Protein AF-A0AAV1D8I4-F1 (afdb_monomer_lite)

Organism: NCBI:txid529605

Secondary structure (DSSP, 8-state):
---HHHHHHHHHHHHHHHHHHHHHHHHHHHHHHHHHHHHTT-HHHHHH--HHHHHHHHHHHHHHHHHHHHHHH-TTTT--S----PPPPP------------------PPPPPP-----------

Sequence (125 aa):
MADKGFEAHQAKIAEVQAMLEKVNKEIREMEVTLMLLECIGNEDKINSLSDADWNDVIDLAQKQMLELRRNVANPNLQDSEEADQPPPPGEGVDPGLAPALADGEKVKVPAETVVDGDDAPTKSG

Foldseek 3Di:
DDDPPVVVVVVVVVVVVVVVVVVVVVVLLVVLVVLVVVCVVPVVSVVPDDPVSVVSNVVSVVVVVVVVVVCVVPVPPPDDPDDPDDDPDDDDDDPDDDDDPDDDPDPDDDDDDDDDDDDDDDDDD

pLDDT: mean 71.44, std 23.15, range [35.84, 96.94]

Radius of gyration: 30.52 Å; chains: 1; bounding box: 73×44×85 Å

Structure (mmCIF, N/CA/C/O backbone):
data_AF-A0AAV1D8I4-F1
#
_entry.id   AF-A0AAV1D8I4-F1
#
loop_
_atom_site.group_PDB
_atom_site.id
_atom_site.type_symbol
_atom_site.label_atom_id
_atom_site.label_alt_id
_atom_site.label_comp_id
_atom_site.label_asym_id
_atom_site.label_entity_id
_atom_site.label_seq_id
_atom_site.pdbx_PDB_ins_code
_atom_site.Cartn_x
_atom_site.Cartn_y
_atom_site.Cartn_z
_atom_site.occupancy
_atom_site.B_iso_or_equiv
_atom_site.auth_seq_id
_atom_site.auth_comp_id
_atom_site.auth_asym_id
_atom_site.auth_atom_id
_atom_site.pdbx_PDB_model_num
ATOM 1 N N . MET A 1 1 ? -29.744 -1.140 36.479 1.00 54.41 1 MET A N 1
ATOM 2 C CA . MET A 1 1 ? -28.281 -1.336 36.416 1.00 54.41 1 MET A CA 1
ATOM 3 C C . MET A 1 1 ? -27.982 -1.773 34.997 1.00 54.41 1 MET A C 1
ATOM 5 O O . MET A 1 1 ? -28.280 -2.910 34.669 1.00 54.41 1 MET A O 1
ATOM 9 N N . ALA A 1 2 ? -27.575 -0.848 34.128 1.00 55.91 2 ALA A N 1
ATOM 10 C CA . ALA A 1 2 ? -27.336 -1.162 32.723 1.00 55.91 2 ALA A CA 1
ATOM 11 C C . ALA A 1 2 ? -26.007 -1.927 32.585 1.00 55.91 2 ALA A C 1
ATOM 13 O O . ALA A 1 2 ? -24.954 -1.433 32.979 1.00 55.91 2 ALA A O 1
ATOM 14 N N . ASP A 1 3 ? -26.122 -3.188 32.180 1.00 64.31 3 ASP A N 1
ATOM 15 C CA . ASP A 1 3 ? -25.266 -3.956 31.269 1.00 64.31 3 ASP A CA 1
ATOM 16 C C . ASP A 1 3 ? -23.794 -3.535 31.055 1.00 64.31 3 ASP A C 1
ATOM 18 O O . ASP A 1 3 ? -23.313 -3.404 29.932 1.00 64.31 3 ASP A O 1
ATOM 22 N N . LYS A 1 4 ? -23.005 -3.471 32.135 1.00 67.38 4 LYS A N 1
ATOM 23 C CA . LYS A 1 4 ? -21.529 -3.380 32.049 1.00 67.38 4 LYS A CA 1
ATOM 24 C C . LYS A 1 4 ? -20.897 -4.482 31.182 1.00 67.38 4 LYS A C 1
ATOM 26 O O . LYS A 1 4 ? -19.815 -4.295 30.635 1.00 67.38 4 LYS A O 1
ATOM 31 N N . GLY A 1 5 ? -21.561 -5.637 31.062 1.00 75.06 5 GLY A N 1
ATOM 32 C CA . GLY A 1 5 ? -21.137 -6.715 30.169 1.00 75.06 5 GLY A CA 1
ATOM 33 C C . GLY A 1 5 ? -21.296 -6.354 28.690 1.00 75.06 5 GLY A C 1
ATOM 34 O O . GLY A 1 5 ? -20.391 -6.613 27.903 1.00 75.06 5 GLY A O 1
ATOM 35 N N . PHE A 1 6 ? -22.402 -5.707 28.314 1.00 78.56 6 PHE A N 1
ATOM 36 C CA . PHE A 1 6 ? -22.678 -5.321 26.929 1.00 78.56 6 PHE A CA 1
ATOM 37 C C . PHE A 1 6 ? -21.697 -4.257 26.425 1.00 78.56 6 PHE A C 1
ATOM 39 O O . PHE A 1 6 ? -21.138 -4.418 25.344 1.00 78.56 6 PHE A O 1
ATOM 46 N N . GLU A 1 7 ? -21.407 -3.231 27.233 1.00 83.12 7 GLU A N 1
ATOM 47 C CA . GLU A 1 7 ? -20.417 -2.196 26.888 1.00 83.12 7 GLU A CA 1
ATOM 48 C C . GLU A 1 7 ? -19.009 -2.788 26.710 1.00 83.12 7 GLU A C 1
ATOM 50 O O . GLU A 1 7 ? -18.311 -2.470 25.747 1.00 83.12 7 GLU A O 1
ATOM 55 N N . ALA A 1 8 ? -18.606 -3.718 27.583 1.00 84.06 8 ALA A N 1
ATOM 56 C CA . ALA A 1 8 ? -17.317 -4.398 27.467 1.00 84.06 8 ALA A CA 1
ATOM 57 C C . ALA A 1 8 ? -17.231 -5.299 26.220 1.00 84.06 8 ALA A C 1
ATOM 59 O O . ALA A 1 8 ? -16.176 -5.391 25.591 1.00 84.06 8 ALA A O 1
ATOM 60 N N . HIS A 1 9 ? -18.326 -5.962 25.838 1.00 89.31 9 HIS A N 1
ATOM 61 C CA . HIS A 1 9 ? -18.385 -6.729 24.592 1.00 89.31 9 HIS A CA 1
ATOM 62 C C . HIS A 1 9 ? -18.354 -5.824 23.359 1.00 89.31 9 HIS A C 1
ATOM 64 O O . HIS A 1 9 ? -17.651 -6.135 22.400 1.00 89.31 9 HIS A O 1
ATOM 70 N N . GLN A 1 10 ? -19.051 -4.689 23.395 1.00 91.44 10 GLN A N 1
ATOM 71 C CA . GLN A 1 10 ? -19.045 -3.712 22.313 1.00 91.44 10 GLN A CA 1
ATOM 72 C C . GLN A 1 10 ? -17.646 -3.118 22.091 1.00 91.44 10 GLN A C 1
ATOM 74 O O . GLN A 1 10 ? -17.209 -3.012 20.946 1.00 91.44 10 GLN A O 1
ATOM 79 N N . ALA A 1 11 ? -16.908 -2.826 23.167 1.00 91.19 11 ALA A N 1
ATOM 80 C CA . ALA A 1 11 ? -15.519 -2.374 23.084 1.00 91.19 11 ALA A CA 1
ATOM 81 C C . ALA A 1 11 ? -14.607 -3.414 22.409 1.00 91.19 11 ALA A C 1
ATOM 83 O O . ALA A 1 11 ? -13.844 -3.074 21.508 1.00 91.19 11 ALA A O 1
ATOM 84 N N . LYS A 1 12 ? -14.739 -4.697 22.773 1.00 94.31 12 LYS A N 1
ATOM 85 C CA . LYS A 1 12 ? -13.975 -5.789 22.139 1.00 94.31 12 LYS A CA 1
ATOM 86 C C . LYS A 1 12 ? -14.314 -5.967 20.660 1.00 94.31 12 LYS A C 1
ATOM 88 O O . LYS A 1 12 ? -13.433 -6.263 19.862 1.00 94.31 12 LYS A O 1
ATOM 93 N N . ILE A 1 13 ? -15.582 -5.795 20.281 1.00 95.25 13 ILE A N 1
ATOM 94 C CA . ILE A 1 13 ? -15.995 -5.850 18.872 1.00 95.25 13 ILE A CA 1
ATOM 95 C C . ILE A 1 13 ? -15.328 -4.720 18.082 1.00 95.25 13 ILE A C 1
ATOM 97 O O . ILE A 1 13 ? -14.783 -4.983 17.014 1.00 95.25 13 ILE A O 1
ATOM 101 N N . ALA A 1 14 ? -15.316 -3.497 18.620 1.00 94.25 14 ALA A N 1
ATOM 102 C CA . ALA A 1 14 ? -14.659 -2.361 17.978 1.00 94.25 14 ALA A CA 1
ATOM 103 C C . ALA A 1 14 ? -13.141 -2.575 17.828 1.00 94.25 14 ALA A C 1
ATOM 105 O O . ALA A 1 14 ? -12.573 -2.267 16.784 1.00 94.25 14 ALA A O 1
ATOM 106 N N . GLU A 1 15 ? -12.490 -3.162 18.835 1.00 95.56 15 GLU A N 1
ATOM 107 C CA . GLU A 1 15 ? -11.064 -3.502 18.778 1.00 95.56 15 GLU A CA 1
ATOM 108 C C . GLU A 1 15 ? -10.763 -4.527 17.674 1.00 95.56 15 GLU A C 1
ATOM 110 O O . GLU A 1 15 ? -9.856 -4.330 16.864 1.00 95.56 15 GLU A O 1
ATOM 115 N N . VAL A 1 16 ? -11.561 -5.596 17.582 1.00 96.50 16 VAL A N 1
ATOM 1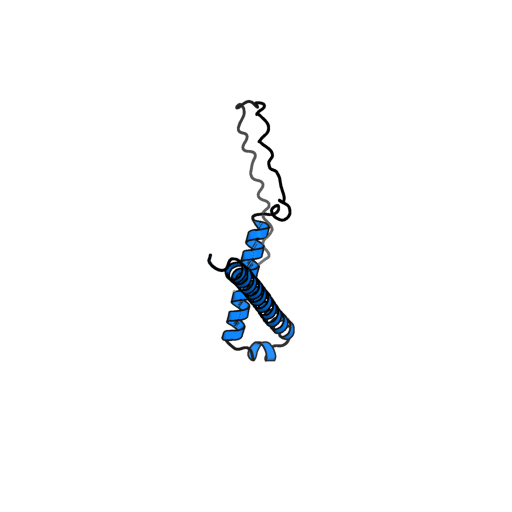16 C CA . VAL A 1 16 ? -11.418 -6.607 16.522 1.00 96.50 16 VAL A CA 1
ATOM 117 C C . VAL A 1 16 ? -11.678 -6.010 15.139 1.00 96.50 16 VAL A C 1
ATOM 119 O O . VAL A 1 16 ? -10.963 -6.341 14.195 1.00 96.50 16 VAL A O 1
ATOM 122 N N . GLN A 1 17 ? -12.652 -5.108 15.008 1.00 95.94 17 GLN A N 1
ATOM 123 C CA . GLN A 1 17 ? -12.911 -4.391 13.757 1.00 95.94 17 GLN A CA 1
ATOM 124 C C . GLN A 1 17 ? -11.719 -3.520 13.349 1.00 95.94 17 GLN A C 1
ATOM 126 O O . GLN A 1 17 ? -11.277 -3.604 12.207 1.00 95.94 17 GLN A O 1
ATOM 131 N N . ALA A 1 18 ? -11.135 -2.769 14.285 1.00 95.88 18 ALA A N 1
ATOM 132 C CA . ALA A 1 18 ? -9.954 -1.953 14.018 1.00 95.88 18 ALA A CA 1
ATOM 133 C C . ALA A 1 18 ? -8.737 -2.806 13.613 1.00 95.88 18 ALA A C 1
ATOM 135 O O . ALA A 1 18 ? -8.003 -2.452 12.689 1.00 95.88 18 ALA A O 1
ATOM 136 N N . MET A 1 19 ? -8.536 -3.960 14.261 1.00 96.94 19 MET A N 1
ATOM 137 C CA . MET A 1 19 ? -7.492 -4.910 13.865 1.00 96.94 19 MET A CA 1
ATOM 138 C C . MET A 1 19 ? -7.729 -5.459 12.457 1.00 96.94 19 MET A C 1
ATOM 140 O O . MET A 1 19 ? -6.793 -5.528 11.664 1.00 96.94 19 MET A O 1
ATOM 144 N N . LEU A 1 20 ? -8.972 -5.812 12.124 1.00 96.50 20 LEU A N 1
ATOM 145 C CA . LEU A 1 20 ? -9.326 -6.311 10.799 1.00 96.50 20 LEU A CA 1
ATOM 146 C C . LEU A 1 20 ? -9.096 -5.251 9.714 1.00 96.50 20 LEU A C 1
ATOM 148 O O . LEU A 1 20 ? -8.533 -5.561 8.668 1.00 96.50 20 LEU A O 1
ATOM 152 N N . GLU A 1 21 ? -9.480 -4.000 9.964 1.00 96.12 21 GLU A N 1
ATOM 153 C CA . GLU A 1 21 ? -9.222 -2.882 9.051 1.00 96.12 21 GLU A CA 1
ATOM 154 C C . GLU A 1 21 ? -7.724 -2.661 8.831 1.00 96.12 21 GLU A C 1
ATOM 156 O O . GLU A 1 21 ? -7.285 -2.474 7.694 1.00 96.12 21 GLU A O 1
ATOM 161 N N . LYS A 1 22 ? -6.925 -2.745 9.902 1.00 95.38 22 LYS A N 1
ATOM 162 C CA . LYS A 1 22 ? -5.466 -2.645 9.814 1.00 95.38 22 LYS A CA 1
ATOM 163 C C . LYS A 1 22 ? -4.876 -3.766 8.956 1.00 95.38 22 LYS A C 1
ATOM 165 O O . LYS A 1 22 ? -4.110 -3.480 8.041 1.00 95.38 22 LYS A O 1
ATOM 170 N N . VAL A 1 23 ? -5.261 -5.015 9.213 1.00 96.12 23 VAL A N 1
ATOM 171 C CA . VAL A 1 23 ? -4.770 -6.175 8.452 1.00 96.12 23 VAL A CA 1
ATOM 172 C C . VAL A 1 23 ? -5.191 -6.087 6.984 1.00 96.12 23 VAL A C 1
ATOM 174 O O . VAL A 1 23 ? -4.365 -6.294 6.103 1.00 96.12 23 VAL A O 1
ATOM 177 N N . ASN A 1 24 ? -6.438 -5.711 6.695 1.00 95.12 24 ASN A N 1
ATOM 178 C CA . ASN A 1 24 ? -6.908 -5.536 5.317 1.00 95.12 24 ASN A CA 1
ATOM 179 C C . ASN A 1 24 ? -6.124 -4.451 4.573 1.00 95.12 24 ASN A C 1
ATOM 181 O O . ASN A 1 24 ? -5.829 -4.599 3.388 1.00 95.12 24 ASN A O 1
ATOM 185 N N . LYS A 1 2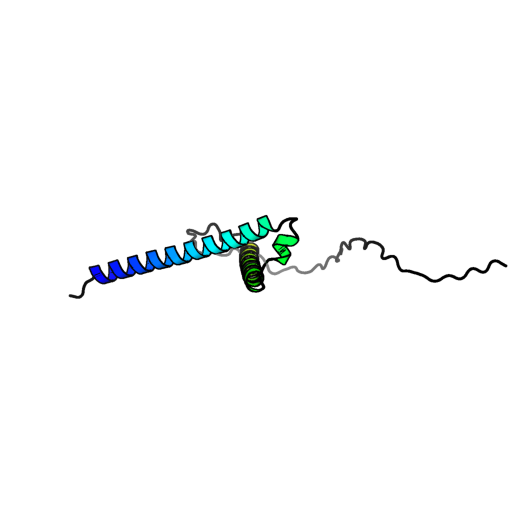5 ? -5.757 -3.368 5.266 1.00 92.25 25 LYS A N 1
ATOM 186 C CA . LYS A 1 25 ? -4.895 -2.334 4.699 1.00 92.25 25 LYS A CA 1
ATOM 187 C C . LYS A 1 25 ? -3.507 -2.885 4.371 1.00 92.25 25 LYS A C 1
ATOM 189 O O . LYS A 1 25 ? -3.029 -2.671 3.265 1.00 92.25 25 LYS A O 1
ATOM 194 N N . GLU A 1 26 ? -2.884 -3.610 5.297 1.00 93.88 26 GLU A N 1
ATOM 195 C CA . GLU A 1 26 ? -1.569 -4.229 5.078 1.00 93.88 26 GLU A CA 1
ATOM 196 C C . GLU A 1 26 ? -1.588 -5.232 3.915 1.00 93.88 26 GLU A C 1
ATOM 198 O O . GLU A 1 26 ? -0.670 -5.235 3.096 1.00 93.88 26 GLU A O 1
ATOM 203 N N . ILE A 1 27 ? -2.657 -6.027 3.789 1.00 95.44 27 ILE A N 1
ATOM 204 C CA . ILE A 1 27 ? -2.857 -6.940 2.655 1.00 95.44 27 ILE A CA 1
ATOM 205 C C . ILE A 1 27 ? -2.880 -6.162 1.339 1.00 95.44 27 ILE A C 1
ATOM 207 O O . ILE A 1 27 ? -2.135 -6.506 0.426 1.00 95.44 27 ILE A O 1
ATOM 211 N N . ARG A 1 28 ? -3.662 -5.080 1.254 1.00 91.88 28 ARG A N 1
ATOM 212 C CA . ARG A 1 28 ? -3.755 -4.279 0.027 1.00 91.88 28 ARG A CA 1
ATOM 213 C C . ARG A 1 28 ? -2.412 -3.663 -0.370 1.00 91.88 28 ARG A C 1
ATOM 215 O O . ARG A 1 28 ? -2.050 -3.658 -1.541 1.00 91.88 28 ARG A O 1
ATOM 222 N N . GLU A 1 29 ? -1.643 -3.173 0.599 1.00 93.75 29 GLU A N 1
ATOM 223 C CA . GLU A 1 29 ? -0.300 -2.633 0.340 1.00 93.75 29 GLU A CA 1
ATOM 224 C C . GLU A 1 29 ? 0.664 -3.719 -0.167 1.00 93.75 29 GLU A C 1
ATOM 226 O O . GLU A 1 29 ? 1.482 -3.471 -1.061 1.00 93.75 29 GLU A O 1
ATOM 231 N N . MET A 1 30 ? 0.536 -4.943 0.354 1.00 94.88 30 MET A N 1
ATOM 232 C CA . MET A 1 30 ? 1.295 -6.101 -0.120 1.00 94.88 30 MET A CA 1
ATOM 233 C C . MET A 1 30 ? 0.906 -6.494 -1.551 1.00 94.88 30 MET A C 1
ATOM 235 O O . MET A 1 30 ? 1.787 -6.751 -2.366 1.00 94.88 30 MET A O 1
ATOM 239 N N . GLU A 1 31 ? -0.388 -6.502 -1.880 1.00 94.56 31 GLU A N 1
ATOM 240 C CA . GLU A 1 31 ? -0.893 -6.801 -3.228 1.00 94.56 31 GLU A CA 1
ATOM 241 C C . GLU A 1 31 ? -0.344 -5.817 -4.269 1.00 94.56 31 GLU A C 1
ATOM 243 O O . GLU A 1 31 ? 0.175 -6.240 -5.303 1.00 94.56 31 GLU A O 1
ATOM 248 N N . VAL A 1 32 ? -0.362 -4.515 -3.967 1.00 93.62 32 VAL A N 1
ATOM 249 C CA . VAL A 1 32 ? 0.221 -3.479 -4.837 1.00 93.62 32 VAL A CA 1
ATOM 250 C C . VAL A 1 32 ? 1.731 -3.682 -5.000 1.00 93.62 32 VAL A C 1
ATOM 252 O O . VAL A 1 32 ? 2.265 -3.567 -6.103 1.00 93.62 32 VAL A O 1
ATOM 255 N N . THR A 1 33 ? 2.437 -4.039 -3.924 1.00 92.88 33 THR A N 1
ATOM 256 C CA . THR A 1 33 ? 3.881 -4.314 -3.984 1.00 92.88 33 THR A CA 1
ATOM 257 C C . THR A 1 33 ? 4.190 -5.532 -4.860 1.00 92.88 33 THR A C 1
ATOM 259 O O . THR A 1 33 ? 5.111 -5.489 -5.676 1.00 92.88 33 THR A O 1
ATOM 262 N N . LEU A 1 34 ? 3.411 -6.609 -4.736 1.00 92.44 34 LEU A N 1
ATOM 263 C CA . LEU A 1 34 ? 3.550 -7.802 -5.574 1.00 92.44 34 LEU A CA 1
ATOM 264 C C . LEU A 1 34 ? 3.272 -7.489 -7.047 1.00 92.44 34 LEU A C 1
ATOM 266 O O . LEU A 1 34 ? 4.049 -7.898 -7.907 1.00 92.44 34 LEU A O 1
ATOM 270 N N . MET A 1 35 ? 2.234 -6.701 -7.334 1.00 91.62 35 MET A N 1
ATOM 271 C CA . MET A 1 35 ? 1.939 -6.232 -8.689 1.00 91.62 35 MET A CA 1
ATOM 272 C C . MET A 1 35 ? 3.133 -5.483 -9.303 1.00 91.62 35 MET A C 1
ATOM 274 O O . MET A 1 35 ? 3.481 -5.724 -10.459 1.00 91.62 35 MET A O 1
ATOM 278 N N . LEU A 1 36 ? 3.805 -4.617 -8.535 1.00 91.44 36 LEU A N 1
ATOM 279 C CA . LEU A 1 36 ? 5.003 -3.913 -9.003 1.00 91.44 36 LEU A CA 1
ATOM 280 C C . LEU A 1 36 ? 6.171 -4.862 -9.288 1.00 91.44 36 LEU A C 1
ATOM 282 O O . LEU A 1 36 ? 6.865 -4.678 -10.286 1.00 91.44 36 LEU A O 1
ATOM 286 N N . LEU A 1 37 ? 6.378 -5.885 -8.453 1.00 91.19 37 LEU A N 1
ATOM 287 C CA . LEU A 1 37 ? 7.415 -6.897 -8.681 1.00 91.19 37 LEU A CA 1
ATOM 288 C C . LEU A 1 37 ? 7.173 -7.680 -9.978 1.00 91.19 37 LEU A C 1
ATOM 290 O O . LEU A 1 37 ? 8.122 -7.932 -10.717 1.00 91.19 37 LEU A O 1
ATOM 294 N N . GLU A 1 38 ? 5.919 -8.013 -10.291 1.00 89.38 38 GLU A N 1
ATOM 295 C CA . GLU A 1 38 ? 5.550 -8.661 -11.560 1.00 89.38 38 GLU A CA 1
ATOM 296 C C . GLU A 1 38 ? 5.801 -7.772 -12.787 1.00 89.38 38 GLU A C 1
ATOM 298 O O . GLU A 1 38 ? 6.015 -8.280 -13.890 1.00 89.38 38 GLU A O 1
ATOM 303 N N . CYS A 1 39 ? 5.777 -6.449 -12.607 1.00 91.19 39 CYS A N 1
ATOM 304 C CA . CYS A 1 39 ? 6.030 -5.482 -13.672 1.00 91.19 39 CYS A CA 1
ATOM 305 C C . CYS A 1 39 ? 7.525 -5.292 -13.978 1.00 91.19 39 CYS A C 1
ATOM 307 O O . CYS A 1 39 ? 7.863 -4.719 -15.016 1.00 91.19 39 CYS A O 1
ATOM 309 N N . ILE A 1 40 ? 8.439 -5.755 -13.114 1.00 91.00 40 ILE A N 1
ATOM 310 C CA . ILE A 1 40 ? 9.882 -5.561 -13.312 1.00 91.00 40 ILE A CA 1
ATOM 311 C C . ILE A 1 40 ? 10.333 -6.265 -14.597 1.00 91.00 40 ILE A C 1
ATOM 313 O O . ILE A 1 40 ? 10.334 -7.489 -14.693 1.00 91.00 40 ILE A O 1
ATOM 317 N N . GLY A 1 41 ? 10.754 -5.470 -15.585 1.00 84.50 41 GLY A N 1
ATOM 318 C CA . GLY A 1 41 ? 11.226 -5.967 -16.879 1.00 84.50 41 GLY A CA 1
ATOM 319 C C . GLY A 1 41 ? 10.125 -6.523 -17.789 1.00 84.50 41 GLY A C 1
ATOM 320 O O . GLY A 1 41 ? 10.449 -7.195 -18.765 1.00 84.50 41 GLY A O 1
ATOM 321 N N . ASN A 1 42 ? 8.848 -6.262 -17.486 1.00 92.94 42 ASN A N 1
ATOM 322 C CA . ASN A 1 42 ? 7.705 -6.743 -18.260 1.00 92.94 42 ASN A CA 1
ATOM 323 C C . ASN A 1 42 ? 6.828 -5.577 -18.749 1.00 92.94 42 ASN A C 1
ATOM 325 O O . ASN A 1 42 ? 5.876 -5.167 -18.083 1.00 92.94 42 ASN A O 1
ATOM 329 N N . GLU A 1 43 ? 7.154 -5.048 -19.930 1.00 90.06 43 GLU A N 1
ATOM 330 C CA . GLU A 1 43 ? 6.454 -3.908 -20.542 1.00 90.06 43 GLU A CA 1
ATOM 331 C C . GLU A 1 43 ? 4.980 -4.204 -20.843 1.00 90.06 43 GLU A C 1
ATOM 333 O O . GLU A 1 43 ? 4.130 -3.336 -20.655 1.00 90.06 43 GLU A O 1
ATOM 338 N N . ASP A 1 44 ? 4.645 -5.433 -21.238 1.00 93.00 44 ASP A N 1
ATOM 339 C CA . ASP A 1 44 ? 3.258 -5.819 -21.520 1.00 93.00 44 ASP A CA 1
ATOM 340 C C . ASP A 1 44 ? 2.395 -5.751 -20.258 1.00 93.00 44 ASP A C 1
ATOM 342 O O . ASP A 1 44 ? 1.265 -5.262 -20.292 1.00 93.00 44 ASP A O 1
ATOM 346 N N . LYS A 1 45 ? 2.942 -6.193 -19.119 1.00 90.25 45 LYS A N 1
ATOM 347 C CA . LYS A 1 45 ? 2.252 -6.115 -17.829 1.00 90.25 45 LYS A CA 1
ATOM 348 C C . LYS A 1 45 ? 2.045 -4.663 -17.406 1.00 90.25 45 LYS A C 1
ATOM 350 O O . LYS A 1 45 ? 0.927 -4.315 -17.038 1.00 90.25 45 LYS A O 1
ATOM 355 N N . ILE A 1 46 ? 3.070 -3.821 -17.540 1.00 90.75 46 ILE A N 1
ATOM 356 C CA . ILE A 1 46 ? 2.996 -2.373 -17.278 1.00 90.75 46 ILE A CA 1
ATOM 357 C C . ILE A 1 46 ? 1.892 -1.726 -18.126 1.00 90.75 46 ILE A C 1
ATOM 359 O O . ILE A 1 46 ? 1.055 -0.999 -17.597 1.00 90.75 46 ILE A O 1
ATOM 363 N N . ASN A 1 47 ? 1.849 -2.039 -19.423 1.00 91.44 47 ASN A N 1
ATOM 364 C CA . ASN A 1 47 ? 0.863 -1.494 -20.359 1.00 91.44 47 ASN A CA 1
ATOM 365 C C . ASN A 1 47 ? -0.556 -2.047 -20.140 1.00 91.44 47 ASN A C 1
ATOM 367 O O . ASN A 1 47 ? -1.521 -1.471 -20.639 1.00 91.44 47 ASN A O 1
ATOM 371 N N . SER A 1 48 ? -0.693 -3.164 -19.420 1.00 92.31 48 SER A N 1
ATOM 372 C CA . SER A 1 48 ? -1.986 -3.767 -19.082 1.00 92.31 48 SER A CA 1
ATOM 373 C C . SER A 1 48 ? -2.625 -3.207 -17.807 1.00 92.31 48 SER A C 1
ATOM 375 O O . SER A 1 48 ? -3.793 -3.500 -17.549 1.00 92.31 48 SER A O 1
ATOM 377 N N . LEU A 1 49 ? -1.880 -2.428 -17.012 1.00 92.88 49 LEU A N 1
ATOM 378 C CA . LEU A 1 49 ? -2.394 -1.814 -15.789 1.00 92.88 49 LEU A CA 1
ATOM 379 C C . LEU A 1 49 ? -3.376 -0.688 -16.110 1.00 92.88 49 LEU A C 1
ATOM 381 O O . LEU A 1 49 ? -3.167 0.105 -17.029 1.00 92.88 49 LEU A O 1
ATOM 385 N N . SER A 1 50 ? -4.445 -0.607 -15.324 1.00 94.19 50 SER A N 1
ATOM 386 C CA . SER A 1 50 ? -5.425 0.467 -15.432 1.00 94.19 50 SER A CA 1
ATOM 387 C C . SER A 1 50 ? -4.955 1.737 -14.719 1.00 94.19 50 SER A C 1
ATOM 389 O O . SER A 1 50 ? -4.092 1.701 -13.842 1.00 94.19 50 SER A O 1
ATOM 391 N N . ASP A 1 51 ? -5.585 2.873 -15.030 1.00 93.88 51 ASP A N 1
ATOM 392 C CA . ASP A 1 51 ? -5.347 4.128 -14.304 1.00 93.88 51 ASP A CA 1
ATOM 393 C C . ASP A 1 51 ? -5.613 3.982 -12.795 1.00 93.88 51 ASP A C 1
ATOM 395 O O . ASP A 1 51 ? -4.959 4.626 -11.978 1.00 93.88 51 ASP A O 1
ATOM 399 N N . ALA A 1 52 ? -6.565 3.125 -12.405 1.00 92.81 52 ALA A N 1
ATOM 400 C CA . ALA A 1 52 ? -6.864 2.855 -11.001 1.00 92.81 52 ALA A CA 1
ATOM 401 C C . ALA A 1 52 ? -5.707 2.126 -10.299 1.00 92.81 52 ALA A C 1
ATOM 403 O O . ALA A 1 52 ? -5.342 2.510 -9.191 1.00 92.81 52 ALA A O 1
ATOM 404 N N . ASP A 1 53 ? -5.086 1.150 -10.966 1.00 92.81 53 ASP A N 1
ATOM 405 C CA . ASP A 1 53 ? -3.929 0.424 -10.428 1.00 92.81 53 ASP A CA 1
ATOM 406 C C . ASP A 1 53 ? -2.733 1.368 -10.237 1.00 92.81 53 ASP A C 1
ATOM 408 O O . ASP A 1 53 ? -2.044 1.326 -9.216 1.00 92.81 53 ASP A O 1
ATOM 412 N N . TRP A 1 54 ? -2.516 2.280 -11.189 1.00 92.38 54 TRP A N 1
ATOM 413 C CA . TRP A 1 54 ? -1.480 3.307 -11.072 1.00 92.38 54 TRP A CA 1
ATOM 414 C C . TRP A 1 54 ? -1.750 4.302 -9.944 1.00 92.38 54 TRP A C 1
ATOM 416 O O . TRP A 1 54 ? -0.809 4.706 -9.260 1.00 92.38 54 TRP A O 1
ATOM 426 N N . ASN A 1 55 ? -3.010 4.673 -9.710 1.00 95.06 55 ASN A N 1
ATOM 427 C CA . ASN A 1 55 ? -3.369 5.516 -8.570 1.00 95.06 55 ASN A CA 1
ATOM 428 C C . ASN A 1 55 ? -3.082 4.809 -7.237 1.00 95.06 55 ASN A C 1
ATOM 430 O O . ASN A 1 55 ? -2.462 5.414 -6.365 1.00 95.06 55 ASN A O 1
ATOM 434 N N . ASP A 1 56 ? -3.423 3.524 -7.108 1.00 93.00 56 ASP A N 1
ATOM 435 C CA . ASP A 1 56 ? -3.116 2.730 -5.908 1.00 93.00 56 ASP A CA 1
ATOM 436 C C . ASP A 1 56 ? -1.591 2.642 -5.658 1.00 93.00 56 ASP A C 1
ATOM 438 O O . ASP A 1 56 ? -1.129 2.758 -4.518 1.00 93.00 56 ASP A O 1
ATOM 442 N N . VAL A 1 57 ? -0.785 2.512 -6.720 1.00 93.00 57 VAL A N 1
ATOM 443 C CA . VAL A 1 57 ? 0.689 2.560 -6.645 1.00 93.00 57 VAL A CA 1
ATOM 444 C C . VAL A 1 57 ? 1.189 3.920 -6.162 1.00 93.00 57 VAL A C 1
ATOM 446 O O . VAL A 1 57 ? 2.053 3.985 -5.282 1.00 93.00 57 VAL A O 1
ATOM 449 N N . ILE A 1 58 ? 0.675 5.011 -6.736 1.00 93.62 58 ILE A N 1
ATOM 450 C CA . ILE A 1 58 ? 1.078 6.376 -6.379 1.00 93.62 58 ILE A CA 1
ATOM 451 C C . ILE A 1 58 ? 0.735 6.660 -4.914 1.00 93.62 58 ILE A C 1
ATOM 453 O O . ILE A 1 58 ? 1.585 7.173 -4.179 1.00 93.62 58 ILE A O 1
ATOM 457 N N . ASP A 1 59 ? -0.465 6.289 -4.475 1.00 93.44 59 ASP A N 1
ATOM 458 C CA . ASP A 1 59 ? -0.924 6.479 -3.101 1.00 93.44 59 ASP A CA 1
ATOM 459 C C . ASP A 1 59 ? -0.041 5.714 -2.106 1.00 93.44 59 ASP A C 1
ATOM 461 O O . ASP A 1 59 ? 0.404 6.277 -1.095 1.00 93.44 59 ASP A O 1
ATOM 465 N N . LEU A 1 60 ? 0.289 4.453 -2.410 1.00 94.00 60 LEU A N 1
ATOM 466 C CA . LEU A 1 60 ? 1.202 3.659 -1.590 1.00 94.00 60 LEU A CA 1
ATOM 467 C C . LEU A 1 60 ? 2.596 4.299 -1.511 1.00 94.00 60 LEU A C 1
ATOM 469 O O . LEU A 1 60 ? 3.150 4.451 -0.417 1.00 94.00 60 LEU A O 1
ATOM 473 N N . ALA A 1 61 ? 3.148 4.729 -2.647 1.00 91.31 61 ALA A N 1
ATOM 474 C CA . ALA A 1 61 ? 4.465 5.357 -2.703 1.00 91.31 61 ALA A CA 1
ATOM 475 C C . ALA A 1 61 ? 4.514 6.670 -1.899 1.00 91.31 61 ALA A C 1
ATOM 477 O O . ALA A 1 61 ? 5.464 6.918 -1.150 1.00 91.31 61 ALA A O 1
ATOM 478 N N . GLN A 1 62 ? 3.473 7.503 -1.993 1.00 93.31 62 GLN A N 1
ATOM 479 C CA . GLN A 1 62 ? 3.363 8.732 -1.206 1.00 93.31 62 GLN A CA 1
ATOM 480 C C . GLN A 1 62 ? 3.286 8.442 0.294 1.00 93.31 62 GLN A C 1
ATOM 482 O O . GLN A 1 62 ? 3.973 9.102 1.083 1.00 93.31 62 GLN A O 1
ATOM 487 N N . LYS A 1 63 ? 2.499 7.437 0.697 1.00 92.31 63 LYS A N 1
ATOM 488 C CA . LYS A 1 63 ? 2.388 7.015 2.097 1.00 92.31 63 LYS A CA 1
ATOM 489 C C . LYS A 1 63 ? 3.748 6.578 2.653 1.00 92.31 63 LYS A C 1
ATOM 491 O O . LYS A 1 63 ? 4.157 7.076 3.704 1.00 92.31 63 LYS A O 1
ATOM 496 N N . GLN A 1 64 ? 4.463 5.706 1.943 1.00 89.88 64 GLN A N 1
ATOM 497 C CA . GLN A 1 64 ? 5.787 5.233 2.361 1.00 89.88 64 GLN A CA 1
ATOM 498 C C . GLN A 1 64 ? 6.800 6.381 2.441 1.00 89.88 64 GLN A C 1
ATOM 500 O O . GLN A 1 64 ? 7.564 6.475 3.400 1.00 89.88 64 GLN A O 1
ATOM 505 N N . MET A 1 65 ? 6.770 7.316 1.487 1.00 91.75 65 MET A N 1
ATOM 506 C CA . MET A 1 65 ? 7.636 8.495 1.523 1.00 91.75 65 MET A CA 1
ATOM 507 C C . MET A 1 65 ? 7.360 9.381 2.747 1.00 91.75 65 MET A C 1
ATOM 509 O O . MET A 1 65 ? 8.300 9.887 3.360 1.00 91.75 65 MET A O 1
ATOM 513 N N . LEU A 1 66 ? 6.094 9.588 3.119 1.00 93.12 66 LEU A N 1
ATOM 514 C CA . LEU A 1 66 ? 5.737 10.345 4.323 1.00 93.12 66 LEU A CA 1
ATOM 515 C C . LEU A 1 66 ? 6.235 9.659 5.598 1.00 93.12 66 LEU A C 1
ATOM 517 O O . LEU A 1 66 ? 6.732 10.330 6.502 1.00 93.12 66 LEU A O 1
ATOM 521 N N . GLU A 1 67 ? 6.127 8.335 5.661 1.00 90.06 67 GLU A N 1
ATOM 522 C CA . GLU A 1 67 ? 6.615 7.541 6.786 1.00 90.06 67 GLU A CA 1
ATOM 523 C C . GLU A 1 67 ? 8.140 7.613 6.913 1.00 90.06 67 GLU A C 1
ATOM 525 O O . GLU A 1 67 ? 8.653 7.946 7.980 1.00 90.06 67 GLU A O 1
ATOM 530 N N . LEU A 1 68 ? 8.866 7.445 5.805 1.00 88.56 68 LEU A N 1
ATOM 531 C CA . LEU A 1 68 ? 10.319 7.619 5.770 1.00 88.56 68 LEU A CA 1
ATOM 532 C C . LEU A 1 68 ? 10.733 9.032 6.194 1.00 88.56 68 LEU A C 1
ATOM 534 O O . LEU A 1 68 ? 11.643 9.186 7.004 1.00 88.56 68 LEU A O 1
ATOM 538 N N . ARG A 1 69 ? 10.041 10.074 5.714 1.00 89.94 69 ARG A N 1
ATOM 539 C CA . ARG A 1 69 ? 10.303 11.465 6.129 1.00 89.94 69 ARG A CA 1
ATOM 540 C C . ARG A 1 69 ? 10.092 11.667 7.626 1.00 89.94 69 ARG A C 1
ATOM 542 O O . ARG A 1 69 ? 10.889 12.363 8.251 1.00 89.94 69 ARG A O 1
ATOM 549 N N . ARG A 1 70 ? 9.047 11.067 8.206 1.00 88.94 70 ARG A N 1
ATOM 550 C CA . ARG A 1 70 ? 8.793 11.120 9.652 1.00 88.94 70 ARG A CA 1
ATOM 551 C C . ARG A 1 70 ? 9.913 10.435 10.434 1.00 88.94 70 ARG A C 1
ATOM 553 O O . ARG A 1 70 ? 10.397 11.013 11.401 1.00 88.94 70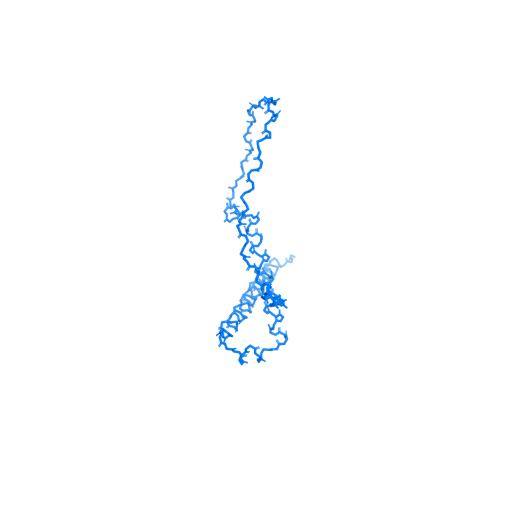 ARG A O 1
ATOM 560 N N . ASN A 1 71 ? 10.344 9.258 9.990 1.00 85.31 71 ASN A N 1
ATOM 561 C CA . ASN A 1 71 ? 11.392 8.483 10.655 1.00 85.31 71 ASN A CA 1
ATOM 562 C C . ASN A 1 71 ? 12.755 9.188 10.574 1.00 85.31 71 ASN A C 1
ATOM 564 O O . ASN A 1 71 ? 13.486 9.236 11.556 1.00 85.31 71 ASN A O 1
ATOM 568 N N . VAL A 1 72 ? 13.069 9.818 9.437 1.00 81.88 72 VAL A N 1
ATOM 569 C CA . VAL A 1 72 ? 14.282 10.637 9.274 1.00 81.88 72 VAL A CA 1
ATOM 570 C C . VAL A 1 72 ? 14.235 11.900 10.140 1.00 81.88 72 VAL A C 1
ATOM 572 O O . VAL A 1 72 ? 15.252 12.293 10.703 1.00 81.88 72 VAL A O 1
ATOM 575 N N . ALA A 1 73 ? 13.069 12.540 10.269 1.00 80.25 73 ALA A N 1
ATOM 576 C CA . ALA A 1 73 ? 12.904 13.728 11.106 1.00 80.25 73 ALA A CA 1
ATOM 577 C C . ALA A 1 73 ? 12.936 13.420 12.614 1.00 80.25 73 ALA A C 1
ATOM 579 O O . ALA A 1 73 ? 13.141 14.336 13.408 1.00 80.25 73 ALA A O 1
ATOM 580 N N . ASN A 1 74 ? 12.734 12.161 13.018 1.00 70.25 74 ASN A N 1
ATOM 581 C CA . ASN A 1 74 ? 12.787 11.758 14.417 1.00 70.25 74 ASN A CA 1
ATOM 582 C C . ASN A 1 74 ? 13.515 10.415 14.616 1.00 70.25 74 ASN A C 1
ATOM 584 O O . ASN A 1 74 ? 12.875 9.387 14.846 1.00 70.25 74 ASN A O 1
ATOM 588 N N . PRO A 1 75 ? 14.858 10.418 14.544 1.00 60.47 75 PRO A N 1
ATOM 589 C CA . PRO A 1 75 ? 15.657 9.194 14.552 1.00 60.47 75 PRO A CA 1
ATOM 590 C C . PRO A 1 75 ? 15.675 8.440 15.897 1.00 60.47 75 PRO A C 1
ATOM 592 O O . PRO A 1 75 ? 16.202 7.335 15.936 1.00 60.47 75 PRO A O 1
ATOM 595 N N . ASN A 1 76 ? 15.093 8.987 16.978 1.00 58.91 76 ASN A N 1
ATOM 596 C CA . ASN A 1 76 ? 15.175 8.426 18.339 1.00 58.91 76 ASN A CA 1
ATOM 597 C C . ASN A 1 76 ? 13.821 8.034 18.970 1.00 58.91 76 ASN A C 1
ATOM 599 O O . ASN A 1 76 ? 13.780 7.703 20.149 1.00 58.91 76 ASN A O 1
ATOM 603 N N . LEU A 1 77 ? 12.703 8.053 18.235 1.00 55.25 77 LEU A N 1
ATOM 604 C CA . LEU A 1 77 ? 11.387 7.699 18.806 1.00 55.25 77 LEU A CA 1
ATOM 605 C C . LEU A 1 77 ? 11.064 6.197 18.820 1.00 55.25 77 LEU A C 1
ATOM 607 O O . LEU A 1 77 ? 9.963 5.830 19.228 1.00 55.25 77 LEU A O 1
ATOM 611 N N . GLN A 1 78 ? 11.978 5.327 18.383 1.00 50.34 78 GLN A N 1
ATOM 612 C CA . GLN A 1 78 ? 11.733 3.882 18.436 1.00 50.34 78 GLN A CA 1
ATOM 613 C C . GLN A 1 78 ? 11.934 3.254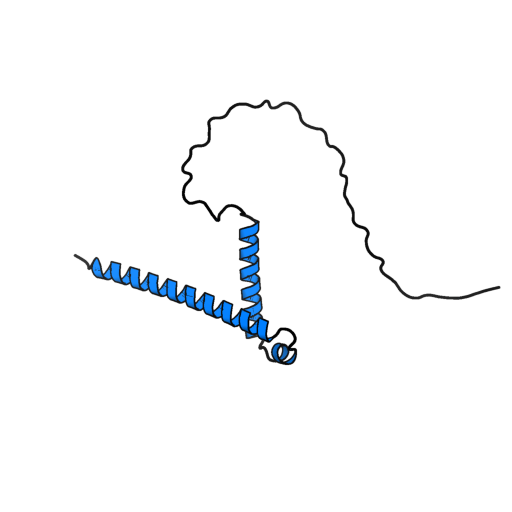 19.827 1.00 50.34 78 GLN A C 1
ATOM 615 O O . GLN A 1 78 ? 11.474 2.136 20.008 1.00 50.34 78 GLN A O 1
ATOM 620 N N . ASP A 1 79 ? 12.473 3.982 20.817 1.00 45.03 79 ASP A N 1
ATOM 621 C CA . ASP A 1 79 ? 12.648 3.500 22.199 1.00 45.03 79 ASP A CA 1
ATOM 622 C C . ASP A 1 79 ? 12.360 4.611 23.232 1.00 45.03 79 ASP A C 1
ATOM 624 O O . ASP A 1 79 ? 13.261 5.199 23.828 1.00 45.03 79 ASP A O 1
ATOM 628 N N . SER A 1 80 ? 11.095 4.964 23.456 1.00 43.56 80 SER A N 1
ATOM 629 C CA . SER A 1 80 ? 10.722 5.788 24.620 1.00 43.56 80 SER A CA 1
ATOM 630 C C . SER A 1 80 ? 9.493 5.220 25.314 1.00 43.56 80 SER A C 1
ATOM 632 O O . SER A 1 80 ? 8.448 5.857 25.420 1.00 43.56 80 SER A O 1
ATOM 634 N N . GLU A 1 81 ? 9.653 3.993 25.803 1.00 48.25 81 GLU A N 1
ATOM 635 C CA . GLU A 1 81 ? 9.092 3.619 27.098 1.00 48.25 81 GLU A CA 1
ATOM 636 C C . GLU A 1 81 ? 9.938 4.311 28.187 1.00 48.25 81 GLU A C 1
ATOM 638 O O . GLU A 1 81 ? 11.144 4.108 28.259 1.00 48.25 81 GLU A O 1
ATOM 643 N N . GLU A 1 82 ? 9.292 5.168 28.985 1.00 48.97 82 GLU A N 1
ATOM 644 C CA . GLU A 1 82 ? 9.764 5.765 30.249 1.00 48.97 82 GLU A CA 1
ATOM 645 C C . GLU A 1 82 ? 11.093 6.552 30.271 1.00 48.97 82 GLU A C 1
ATOM 647 O O . GLU A 1 82 ? 12.188 6.011 30.387 1.00 48.97 82 GLU A O 1
ATOM 652 N N . ALA A 1 83 ? 10.984 7.879 30.388 1.00 45.34 83 ALA A N 1
ATOM 653 C CA . ALA A 1 83 ? 11.977 8.677 31.110 1.00 45.34 83 ALA A CA 1
ATOM 654 C C . ALA A 1 83 ? 11.295 9.872 31.789 1.00 45.34 83 ALA A C 1
ATOM 656 O O . ALA A 1 83 ? 11.424 11.023 31.377 1.00 45.34 83 ALA A O 1
ATOM 657 N N . ASP A 1 84 ? 10.552 9.571 32.852 1.00 47.81 84 ASP A N 1
ATOM 658 C CA . ASP A 1 84 ? 10.073 10.530 33.849 1.00 47.81 84 ASP A CA 1
ATOM 659 C C . ASP A 1 84 ? 11.265 10.988 34.721 1.00 47.81 84 ASP A C 1
ATOM 661 O O . ASP A 1 84 ? 11.376 10.667 35.905 1.00 47.81 84 ASP A O 1
ATOM 665 N N . GLN A 1 85 ? 12.248 11.661 34.109 1.00 37.66 85 GLN A N 1
ATOM 666 C CA . GLN A 1 85 ? 13.363 12.276 34.832 1.00 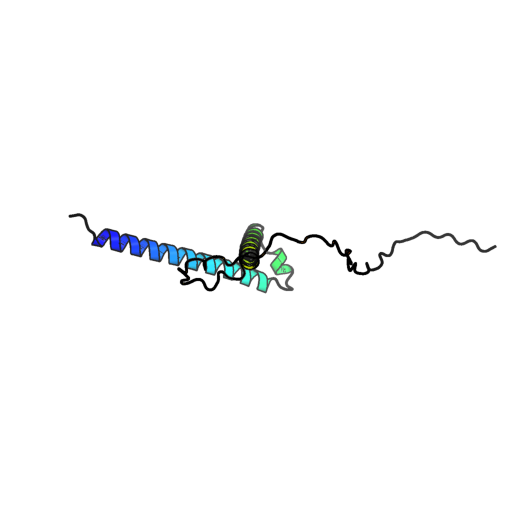37.66 85 GLN A CA 1
ATOM 667 C C . GLN A 1 85 ? 13.247 13.803 34.784 1.00 37.66 85 GLN A C 1
ATOM 669 O O . GLN A 1 85 ? 13.191 14.380 33.695 1.00 37.66 85 GLN A O 1
ATOM 674 N N . PRO A 1 86 ? 13.239 14.492 35.942 1.00 50.00 86 PRO A N 1
ATOM 675 C CA . PRO A 1 86 ? 13.298 15.944 35.954 1.00 50.00 86 PRO A CA 1
ATOM 676 C C . PRO A 1 86 ? 14.659 16.411 35.405 1.00 50.00 86 PRO A C 1
ATOM 678 O O . PRO A 1 86 ? 15.670 15.736 35.624 1.00 50.00 86 PRO A O 1
ATOM 681 N N . PRO A 1 87 ? 14.716 17.561 34.708 1.00 49.69 87 PRO A N 1
ATOM 682 C CA . PRO A 1 87 ? 15.969 18.072 34.166 1.00 49.69 87 PRO A CA 1
ATOM 683 C C . PRO A 1 87 ? 16.978 18.323 35.301 1.00 49.69 87 PRO A C 1
ATOM 685 O O . PRO A 1 87 ? 16.582 18.823 36.361 1.00 49.69 87 PRO A O 1
ATOM 688 N N . PRO A 1 88 ? 18.273 17.999 35.116 1.00 49.81 88 PRO A N 1
ATOM 689 C CA . PRO A 1 88 ? 19.281 18.279 36.129 1.00 49.81 88 PRO A CA 1
ATOM 690 C C . PRO A 1 88 ? 19.392 19.798 36.367 1.00 49.81 88 PRO A C 1
ATOM 692 O O . PRO A 1 88 ? 19.297 20.579 35.414 1.00 49.81 88 PRO A O 1
ATOM 695 N N . PRO A 1 89 ? 19.568 20.240 37.627 1.00 44.50 89 PRO A N 1
ATOM 696 C CA . PRO A 1 89 ? 19.665 21.655 37.960 1.00 44.50 89 PRO A CA 1
ATOM 697 C C . PRO A 1 89 ? 20.942 22.256 37.364 1.00 44.50 89 PRO A C 1
ATOM 699 O O . PRO A 1 89 ? 22.006 21.644 37.397 1.00 44.50 89 PRO A O 1
ATOM 702 N N . GLY A 1 90 ? 20.800 23.456 36.799 1.00 47.41 90 GLY A N 1
ATOM 703 C CA . GLY A 1 90 ? 21.826 24.126 36.009 1.00 47.41 90 GLY A CA 1
ATOM 704 C C . GLY A 1 90 ? 23.133 24.402 36.751 1.00 47.41 90 GLY A C 1
ATOM 705 O O . GLY A 1 90 ? 23.139 24.878 37.886 1.00 47.41 90 GLY A O 1
ATOM 706 N N . GLU A 1 91 ? 24.232 24.187 36.033 1.00 53.66 91 GLU A N 1
ATOM 707 C CA . GLU A 1 91 ? 25.571 24.634 36.395 1.00 53.66 91 GLU A CA 1
ATOM 708 C C . GLU A 1 91 ? 26.055 25.589 35.292 1.00 53.66 91 GLU A C 1
ATOM 710 O O . GLU A 1 91 ? 25.997 25.277 34.102 1.00 53.66 91 GLU A O 1
ATOM 715 N N . GLY A 1 92 ? 26.384 26.819 35.691 1.00 48.69 92 GLY A N 1
ATOM 716 C CA . GLY A 1 92 ? 26.572 27.956 34.796 1.00 48.69 92 GLY A CA 1
ATOM 717 C C . GLY A 1 92 ? 27.800 27.852 33.894 1.00 48.69 92 GLY A C 1
ATOM 718 O O . GLY A 1 92 ? 28.879 27.470 34.338 1.00 48.69 92 GLY A O 1
ATOM 719 N N . VAL A 1 93 ? 27.644 28.297 32.644 1.00 40.78 93 VAL A N 1
ATOM 720 C CA . VAL A 1 93 ? 28.761 28.660 31.766 1.00 40.78 93 VAL A CA 1
ATOM 721 C C . VAL A 1 93 ? 28.515 30.037 31.137 1.00 40.78 93 VAL A C 1
ATOM 723 O O . VAL A 1 93 ? 27.411 30.376 30.716 1.00 40.78 93 VAL A O 1
ATOM 726 N N . ASP A 1 94 ? 29.578 30.829 31.192 1.00 47.84 94 ASP A N 1
ATOM 727 C CA . ASP A 1 94 ? 29.738 32.277 31.030 1.00 47.84 94 ASP A CA 1
ATOM 728 C C . ASP A 1 94 ? 29.346 32.818 29.629 1.00 47.84 94 ASP A C 1
ATOM 730 O O . ASP A 1 94 ? 29.784 32.260 28.617 1.00 47.84 94 ASP A O 1
ATOM 734 N N . PRO A 1 95 ? 28.552 33.905 29.508 1.00 45.59 95 PRO A N 1
ATOM 735 C CA . PRO A 1 95 ? 28.231 34.526 28.226 1.00 45.59 95 PRO A CA 1
ATOM 736 C C . PRO A 1 95 ? 29.356 35.476 27.792 1.00 45.59 95 PRO A C 1
ATOM 738 O O . PRO A 1 95 ? 29.238 36.697 27.889 1.00 45.59 95 PRO A O 1
ATOM 741 N N . GLY A 1 96 ? 30.458 34.933 27.282 1.00 46.50 96 GLY A N 1
ATOM 742 C CA . GLY A 1 96 ? 31.584 35.776 26.893 1.00 46.50 96 GLY A CA 1
ATOM 743 C C . GLY A 1 96 ? 32.585 35.102 25.977 1.00 46.50 96 GLY A C 1
ATOM 744 O O . GLY A 1 96 ? 33.662 34.767 26.437 1.00 46.50 96 GLY A O 1
ATOM 745 N N . LEU A 1 97 ? 32.231 34.919 24.698 1.00 44.53 97 LEU A N 1
ATOM 746 C CA . LEU A 1 97 ? 33.081 35.148 23.512 1.00 44.53 97 LEU A CA 1
ATOM 747 C C . LEU A 1 97 ? 32.448 34.488 22.271 1.00 44.53 97 LEU A C 1
ATOM 749 O O . LEU A 1 97 ? 32.612 33.304 22.002 1.00 44.53 97 LEU A O 1
ATOM 753 N N . ALA A 1 98 ? 31.772 35.299 21.466 1.00 41.34 98 ALA A N 1
ATOM 754 C CA . ALA A 1 98 ? 31.652 35.106 20.021 1.00 41.34 98 ALA A CA 1
ATOM 755 C C . ALA A 1 98 ? 32.084 36.434 19.364 1.00 41.34 98 ALA A C 1
ATOM 757 O O . ALA A 1 98 ? 31.937 37.467 20.026 1.00 41.34 98 ALA A O 1
ATOM 758 N N . PRO A 1 99 ? 32.565 36.489 18.103 1.00 46.41 99 PRO A N 1
ATOM 759 C CA . PRO A 1 99 ? 32.638 35.428 17.093 1.00 46.41 99 PRO A CA 1
ATOM 760 C C . PRO A 1 99 ? 34.018 35.322 16.393 1.00 46.41 99 PRO A C 1
ATOM 762 O O . PRO A 1 99 ? 34.774 36.285 16.312 1.00 46.41 99 PRO A O 1
ATOM 765 N N . ALA A 1 100 ? 34.305 34.184 15.761 1.00 40.12 100 ALA A N 1
ATOM 766 C CA . ALA A 1 100 ? 35.210 34.150 14.612 1.00 40.12 100 ALA A CA 1
ATOM 767 C C . ALA A 1 100 ? 34.510 33.388 13.486 1.00 40.12 100 ALA A C 1
ATOM 769 O O . ALA A 1 100 ? 34.431 32.162 13.490 1.00 40.12 100 ALA A O 1
ATOM 770 N N . LEU A 1 101 ? 33.943 34.154 12.553 1.00 46.78 101 LEU A N 1
ATOM 771 C CA . LEU A 1 101 ? 33.603 33.685 11.216 1.00 46.78 101 LEU A CA 1
ATOM 772 C C . LEU A 1 101 ? 34.911 33.217 10.569 1.00 46.78 101 LEU A C 1
ATOM 774 O O . LEU A 1 101 ? 35.738 34.046 10.202 1.00 46.78 101 LEU A O 1
ATOM 778 N N . ALA A 1 102 ? 35.112 31.904 10.498 1.00 42.59 102 ALA A N 1
ATOM 779 C CA . ALA A 1 102 ? 36.149 31.299 9.677 1.00 42.59 102 ALA A CA 1
ATOM 780 C C . ALA A 1 102 ? 35.501 30.790 8.388 1.00 42.59 102 ALA A C 1
ATOM 782 O O . ALA A 1 102 ? 34.428 30.185 8.408 1.00 42.59 102 ALA A O 1
ATOM 783 N N . ASP A 1 103 ? 36.154 31.141 7.292 1.00 45.66 103 ASP A N 1
ATOM 784 C CA . ASP A 1 103 ? 35.703 31.115 5.914 1.00 45.66 103 ASP A CA 1
ATOM 785 C C . ASP A 1 103 ? 35.031 29.825 5.438 1.00 45.66 103 ASP A C 1
ATOM 787 O O . ASP A 1 103 ? 35.411 28.702 5.767 1.00 45.66 103 ASP A O 1
ATOM 791 N N . GLY A 1 104 ? 34.036 30.021 4.573 1.00 43.69 104 GLY A N 1
ATOM 792 C CA . GLY A 1 104 ? 33.397 28.956 3.827 1.00 43.69 104 GLY A CA 1
ATOM 793 C C . GLY A 1 104 ? 34.343 28.344 2.801 1.00 43.69 104 GLY A C 1
ATOM 794 O O . GLY A 1 104 ? 34.488 28.863 1.697 1.00 43.69 104 GLY A O 1
ATOM 795 N N . GLU A 1 105 ? 34.874 27.167 3.110 1.00 37.94 105 GLU A N 1
ATOM 796 C CA . GLU A 1 105 ? 35.337 26.226 2.096 1.00 37.94 105 GLU A CA 1
ATOM 797 C C . GLU A 1 105 ? 34.131 25.434 1.570 1.00 37.94 105 GLU A C 1
ATOM 799 O O . GLU A 1 105 ? 33.717 24.402 2.098 1.00 37.94 105 GLU A O 1
ATOM 804 N N . LYS A 1 106 ? 33.504 25.962 0.512 1.00 46.62 106 LYS A N 1
ATOM 805 C CA . LYS A 1 106 ? 32.556 25.197 -0.301 1.00 46.62 106 LYS A CA 1
ATOM 806 C C . LYS A 1 106 ? 33.346 24.249 -1.196 1.00 46.62 106 LYS A C 1
ATOM 808 O O . LYS A 1 106 ? 33.860 24.659 -2.234 1.00 46.62 106 LYS A O 1
ATOM 813 N N . VAL A 1 107 ? 33.368 22.971 -0.835 1.00 40.91 107 VAL A N 1
ATOM 814 C CA . VAL A 1 107 ? 33.669 21.885 -1.774 1.00 40.91 107 VAL A CA 1
ATOM 815 C C . VAL A 1 107 ? 32.624 21.937 -2.893 1.00 40.91 107 VAL A C 1
ATOM 817 O O . VAL A 1 107 ? 31.459 21.597 -2.686 1.00 40.91 107 VAL A O 1
ATOM 820 N N . LYS A 1 108 ? 33.019 22.414 -4.080 1.00 40.25 108 LYS A N 1
ATOM 821 C CA . LYS A 1 108 ? 32.209 22.347 -5.300 1.00 40.25 108 LYS A CA 1
ATOM 822 C C . LYS A 1 108 ? 32.808 21.288 -6.222 1.00 40.25 108 LYS A C 1
ATOM 824 O O . LYS A 1 108 ? 33.913 21.442 -6.730 1.00 40.25 108 LYS A O 1
ATOM 829 N N . VAL A 1 109 ? 32.046 20.213 -6.383 1.00 46.09 109 VAL A N 1
ATOM 830 C CA . VAL A 1 109 ? 32.247 19.110 -7.330 1.00 46.09 109 VAL A CA 1
ATOM 831 C C . VAL A 1 109 ? 32.444 19.610 -8.775 1.00 46.09 109 VAL A C 1
ATOM 833 O O . VAL A 1 109 ? 31.809 20.599 -9.159 1.00 46.09 109 VAL A O 1
ATOM 836 N N . PRO A 1 110 ? 33.297 18.957 -9.588 1.00 40.28 110 PRO A N 1
ATOM 837 C CA . PRO A 1 110 ? 33.446 19.287 -11.001 1.00 40.28 110 PRO A CA 1
ATOM 838 C C . PRO A 1 110 ? 32.195 18.849 -11.772 1.00 40.28 110 PRO A C 1
ATOM 840 O O . PRO A 1 110 ? 31.754 17.709 -11.657 1.00 40.28 110 PRO A O 1
ATOM 843 N N . ALA A 1 111 ? 31.612 19.772 -12.538 1.00 40.69 111 ALA A N 1
ATOM 844 C CA . ALA A 1 111 ? 30.537 19.461 -13.469 1.00 40.69 111 ALA A CA 1
ATOM 845 C C . ALA A 1 111 ? 31.132 18.795 -14.714 1.00 40.69 111 ALA A C 1
ATOM 847 O O . ALA A 1 111 ? 32.036 19.349 -15.344 1.00 40.69 111 ALA A O 1
ATOM 848 N N . GLU A 1 112 ? 30.626 17.610 -15.043 1.00 41.84 112 GLU A N 1
ATOM 849 C CA . GLU A 1 112 ? 30.885 16.941 -16.310 1.00 41.84 112 GLU A CA 1
ATOM 850 C C . GLU A 1 112 ? 30.407 17.797 -17.495 1.00 41.84 112 GLU A C 1
ATOM 852 O O . GLU A 1 112 ? 29.392 18.493 -17.453 1.00 41.84 112 GLU A O 1
ATOM 857 N N . THR A 1 113 ? 31.220 17.735 -18.541 1.00 35.84 113 THR A N 1
ATOM 858 C CA . THR A 1 113 ? 31.115 18.329 -19.874 1.00 35.84 113 THR A CA 1
ATOM 859 C C . THR A 1 113 ? 29.773 18.090 -20.564 1.00 35.84 113 THR A C 1
ATOM 861 O O . THR A 1 113 ? 29.408 16.949 -20.837 1.00 35.84 113 THR A O 1
ATOM 864 N N . VAL A 1 114 ? 29.109 19.179 -20.961 1.00 38.03 114 VAL A N 1
ATOM 865 C CA . VAL A 1 114 ? 28.063 19.173 -21.992 1.00 38.03 114 VAL A CA 1
ATOM 866 C C . VAL A 1 114 ? 28.725 19.450 -23.342 1.00 38.03 114 VAL A C 1
ATOM 868 O O . VAL A 1 114 ? 29.465 20.422 -23.496 1.00 38.03 114 VAL A O 1
ATOM 871 N N . VAL A 1 115 ? 28.486 18.543 -24.286 1.00 38.62 115 VAL A N 1
ATOM 872 C CA . VAL A 1 115 ? 28.867 18.629 -25.696 1.00 38.62 115 VAL A CA 1
ATOM 873 C C . VAL A 1 115 ? 27.698 19.269 -26.447 1.00 38.62 115 VAL A C 1
ATOM 875 O O . VAL A 1 115 ? 26.672 18.624 -26.631 1.00 38.62 115 VAL A O 1
ATOM 878 N N . ASP A 1 116 ? 27.875 20.508 -26.891 1.00 42.09 116 ASP A N 1
ATOM 879 C CA . ASP A 1 116 ? 27.163 21.117 -28.022 1.00 42.09 116 ASP A CA 1
ATOM 880 C C . ASP A 1 116 ? 28.246 21.301 -29.107 1.00 42.09 116 ASP A C 1
ATOM 882 O O . ASP A 1 116 ? 29.332 21.799 -28.817 1.00 42.09 116 ASP A O 1
ATOM 886 N N . GLY A 1 117 ? 28.139 20.797 -30.333 1.00 37.91 117 GLY A N 1
ATOM 887 C CA . GLY A 1 117 ? 26.976 20.869 -31.203 1.00 37.91 117 GLY A CA 1
ATOM 888 C C . GLY A 1 117 ? 27.213 21.988 -32.223 1.00 37.91 117 GLY A C 1
ATOM 889 O O . GLY A 1 117 ? 26.823 23.115 -31.970 1.00 37.91 117 GLY A O 1
ATOM 890 N N . ASP A 1 118 ? 27.889 21.637 -33.324 1.00 42.69 118 ASP A N 1
ATOM 891 C CA . ASP A 1 118 ? 27.824 22.249 -34.667 1.00 42.69 118 ASP A CA 1
ATOM 892 C C . ASP A 1 118 ? 28.049 23.773 -34.833 1.00 42.69 118 ASP A C 1
ATOM 894 O O . ASP A 1 118 ? 27.161 24.571 -34.567 1.00 42.69 118 ASP A O 1
ATOM 898 N N . ASP A 1 119 ? 29.211 24.171 -35.378 1.00 39.75 119 ASP A N 1
ATOM 899 C CA . ASP A 1 119 ? 29.278 25.014 -36.592 1.00 39.75 119 ASP A CA 1
ATOM 900 C C . ASP A 1 119 ? 30.730 25.093 -37.114 1.00 39.75 119 ASP A C 1
ATOM 902 O O . ASP A 1 119 ? 31.660 25.509 -36.416 1.00 39.75 119 ASP A O 1
ATOM 906 N N . ALA A 1 120 ? 30.937 24.678 -38.362 1.00 48.88 120 ALA A N 1
ATOM 907 C CA . ALA A 1 120 ? 32.159 24.922 -39.122 1.00 48.88 120 ALA A CA 1
ATOM 908 C C . ALA A 1 120 ? 31.926 26.140 -40.033 1.00 48.88 120 ALA A C 1
ATOM 910 O O . ALA A 1 120 ? 30.842 26.300 -40.585 1.00 48.88 120 ALA A O 1
ATOM 911 N N . PRO A 1 121 ? 32.970 26.916 -40.370 1.00 50.91 121 PRO A N 1
ATOM 912 C CA . PRO A 1 121 ? 33.561 26.582 -41.658 1.00 50.91 121 PRO A CA 1
ATOM 913 C C . PRO A 1 121 ? 35.086 26.672 -41.689 1.00 50.91 121 PRO A C 1
ATOM 915 O O . PRO A 1 121 ? 35.735 27.586 -41.185 1.00 50.91 121 PRO A O 1
ATOM 918 N N . THR A 1 122 ? 35.645 25.712 -42.412 1.00 49.06 122 THR A N 1
ATOM 919 C CA . THR A 1 122 ? 36.988 25.724 -42.978 1.00 49.06 122 THR A CA 1
ATOM 920 C C . THR A 1 122 ? 37.234 26.963 -43.840 1.00 49.06 122 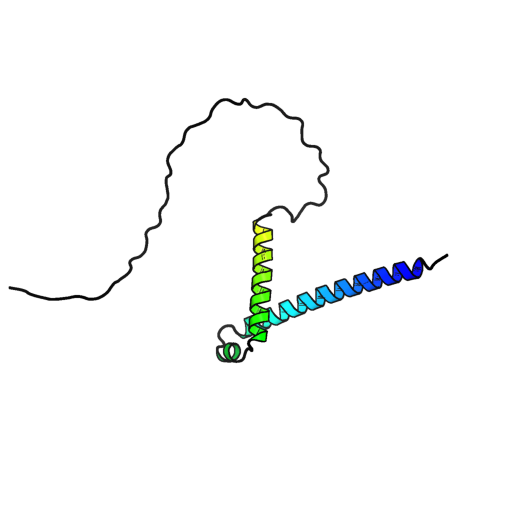THR A C 1
ATOM 922 O O . THR A 1 122 ? 36.475 27.222 -44.777 1.00 49.06 122 THR A O 1
ATOM 925 N N . LYS A 1 123 ? 38.383 27.621 -43.655 1.00 41.81 123 LYS A N 1
ATOM 926 C CA . LYS A 1 123 ? 39.133 28.171 -44.790 1.00 41.81 123 LYS A CA 1
ATOM 927 C C . LYS A 1 123 ? 40.631 28.202 -44.493 1.00 41.81 123 LYS A C 1
ATOM 929 O O . LYS A 1 123 ? 41.114 29.031 -43.732 1.00 41.81 123 LYS A O 1
ATOM 934 N N . SER A 1 124 ? 41.341 27.264 -45.110 1.00 42.62 124 SER A N 1
ATOM 935 C CA . SER A 1 124 ? 42.778 27.343 -45.354 1.00 42.62 124 SER A CA 1
ATOM 936 C C . SER A 1 124 ? 43.033 28.298 -46.522 1.00 42.62 124 SER A C 1
ATOM 938 O O . SER A 1 124 ? 42.303 28.265 -47.516 1.00 42.62 124 SER A O 1
ATOM 940 N N . GLY A 1 125 ? 44.067 29.124 -46.390 1.00 36.44 125 GLY A N 1
ATOM 941 C CA . GLY A 1 125 ? 44.582 30.038 -47.405 1.00 36.44 125 GLY A CA 1
ATOM 942 C C . GLY A 1 125 ? 45.701 30.869 -46.816 1.00 36.44 125 GLY A C 1
ATOM 943 O O . GLY A 1 125 ? 45.362 31.787 -46.043 1.00 36.44 125 GLY A O 1
#